Protein AF-A0A124GB48-F1 (afdb_monomer)

Solvent-accessible surface area (backbone atoms only — not comparable to full-atom values): 5199 Å² total; per-residue (Å²): 134,86,78,79,84,82,71,72,60,52,72,71,55,26,42,55,53,18,56,74,74,38,91,47,66,69,60,19,13,49,47,20,14,64,58,57,74,49,64,42,80,76,32,42,68,51,41,58,58,50,67,73,47,56,66,50,74,48,101,89,46,83,43,85,51,81,81,76,80,81,80,73,84,51,70,67,59,61,57,66,74,73,114

Radius of gyration: 19.72 Å; Cα contacts (8 Å, |Δi|>4): 64; chains: 1; bounding box: 41×50×48 Å

Structure (mmCIF, N/CA/C/O backbone):
data_AF-A0A124GB48-F1
#
_entry.id   AF-A0A124GB48-F1
#
loop_
_atom_site.group_PDB
_atom_site.id
_atom_site.type_symbol
_atom_site.label_atom_id
_atom_site.label_alt_id
_atom_site.label_comp_id
_atom_site.label_asym_id
_atom_site.label_entity_id
_atom_site.label_seq_id
_atom_site.pdbx_PDB_ins_code
_atom_site.Cartn_x
_atom_site.Cartn_y
_atom_site.Cartn_z
_atom_site.occupancy
_atom_site.B_iso_or_equiv
_atom_site.auth_seq_id
_atom_site.auth_comp_id
_atom_site.auth_asym_id
_atom_site.auth_atom_id
_atom_site.pdbx_PDB_model_num
ATOM 1 N N . MET A 1 1 ? -12.241 30.699 9.835 1.00 67.06 1 MET A N 1
ATOM 2 C CA . MET A 1 1 ? -11.411 29.476 9.889 1.00 67.06 1 MET A CA 1
ATOM 3 C C . MET A 1 1 ? -11.464 28.818 8.522 1.00 67.06 1 MET A C 1
ATOM 5 O O . MET A 1 1 ? -12.561 28.528 8.064 1.00 67.06 1 MET A O 1
ATOM 9 N N . LEU A 1 2 ? -10.330 28.658 7.838 1.00 70.19 2 LEU A N 1
ATOM 10 C CA . LEU A 1 2 ? -10.285 27.916 6.575 1.00 70.19 2 LEU A CA 1
ATOM 11 C C . LEU A 1 2 ? -10.328 26.423 6.911 1.00 70.19 2 LEU A C 1
ATOM 13 O O . LEU A 1 2 ? -9.475 25.945 7.655 1.00 70.19 2 LEU A O 1
ATOM 17 N N . ARG A 1 3 ? -11.332 25.698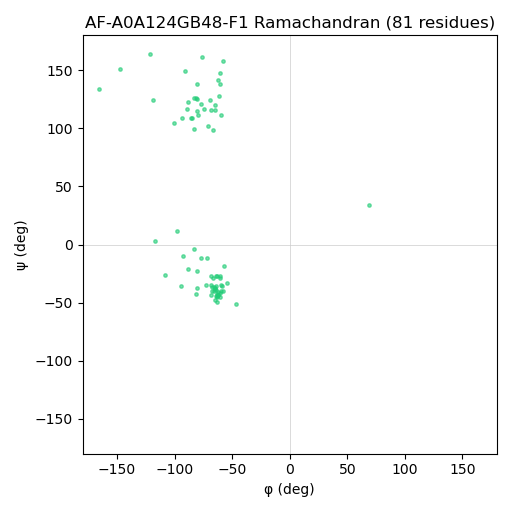 6.410 1.00 76.75 3 ARG A N 1
ATOM 18 C CA . ARG A 1 3 ? -11.333 24.234 6.455 1.00 76.75 3 ARG A CA 1
ATOM 19 C C . ARG A 1 3 ? -10.455 23.761 5.292 1.00 76.75 3 ARG A C 1
ATOM 21 O O . ARG A 1 3 ? -10.824 24.040 4.150 1.00 76.75 3 ARG A O 1
ATOM 28 N N . PRO A 1 4 ? -9.305 23.112 5.542 1.00 70.62 4 PRO A N 1
ATOM 29 C CA . PRO A 1 4 ? -8.505 22.570 4.459 1.00 70.62 4 PRO A CA 1
ATOM 30 C C . PRO A 1 4 ? -9.338 21.538 3.703 1.00 70.62 4 PRO A C 1
ATOM 32 O O . PRO A 1 4 ? -10.097 20.769 4.301 1.00 70.62 4 PRO A O 1
ATOM 35 N N . ARG A 1 5 ? -9.236 21.566 2.376 1.00 75.31 5 ARG A N 1
ATOM 36 C CA . ARG A 1 5 ? -9.861 20.553 1.538 1.00 75.31 5 ARG A CA 1
ATOM 37 C C . ARG A 1 5 ? -9.117 19.243 1.783 1.00 75.31 5 ARG A C 1
ATOM 39 O O . ARG A 1 5 ? -7.913 19.178 1.561 1.00 75.31 5 ARG A O 1
ATOM 46 N N . VAL A 1 6 ? -9.821 18.257 2.332 1.00 76.88 6 VAL A N 1
ATOM 47 C CA . VAL A 1 6 ? -9.268 16.921 2.561 1.00 76.88 6 VAL A CA 1
ATOM 48 C C . VAL A 1 6 ? -9.403 16.171 1.248 1.00 76.88 6 VAL A C 1
ATOM 50 O O . VAL A 1 6 ? -10.492 15.725 0.895 1.00 76.88 6 VAL A O 1
ATOM 53 N N . GLU A 1 7 ? -8.310 16.115 0.499 1.00 77.75 7 GLU A N 1
ATOM 54 C CA . GLU A 1 7 ? -8.193 15.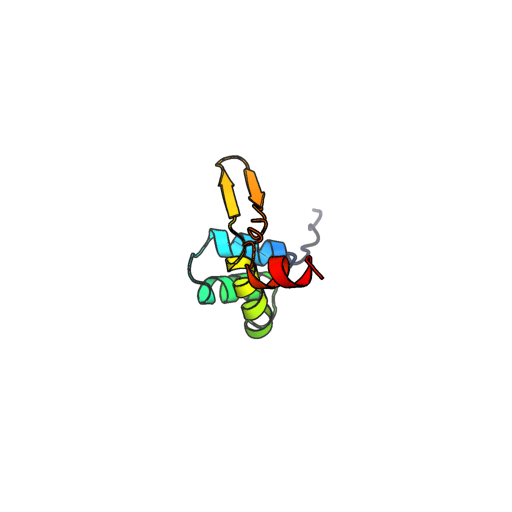200 -0.629 1.00 77.75 7 GLU A CA 1
ATOM 55 C C . GLU A 1 7 ? -7.825 13.821 -0.072 1.00 77.75 7 GLU A C 1
ATOM 57 O O . GLU A 1 7 ? -7.027 13.714 0.865 1.00 77.75 7 GLU A O 1
ATOM 62 N N . LEU A 1 8 ? -8.449 12.772 -0.609 1.00 82.88 8 LEU A N 1
ATOM 63 C CA . LEU A 1 8 ? -8.065 11.401 -0.283 1.00 82.88 8 LEU A CA 1
ATOM 64 C C . LEU A 1 8 ? -6.602 11.181 -0.706 1.00 82.88 8 LEU A C 1
ATOM 66 O O . LEU A 1 8 ? -6.167 11.789 -1.692 1.00 82.88 8 LEU A O 1
ATOM 70 N N . PRO A 1 9 ? -5.834 10.342 0.016 1.00 86.50 9 PRO A N 1
ATOM 71 C CA . PRO A 1 9 ? -4.482 10.007 -0.408 1.00 86.50 9 PRO A CA 1
ATOM 72 C C . PRO A 1 9 ? -4.507 9.4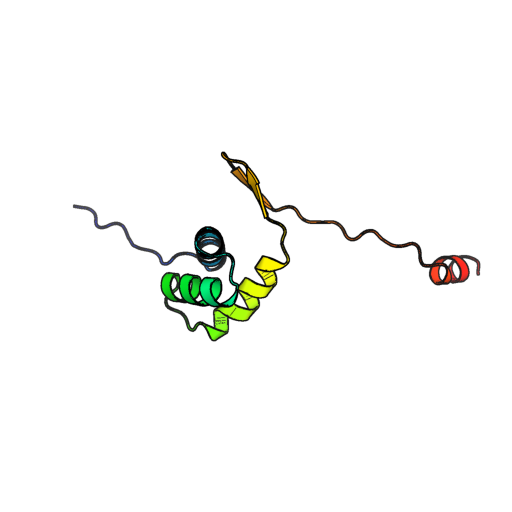00 -1.811 1.00 86.50 9 PRO A C 1
ATOM 74 O O . PRO A 1 9 ? -5.527 8.883 -2.269 1.00 86.50 9 PRO A O 1
ATOM 77 N N . THR A 1 10 ? -3.381 9.448 -2.512 1.00 90.12 10 THR A N 1
ATOM 78 C CA . THR A 1 10 ? -3.231 8.632 -3.716 1.00 90.12 10 THR A CA 1
ATOM 79 C C . THR A 1 10 ? -2.973 7.175 -3.340 1.00 90.12 10 THR A C 1
ATOM 81 O O . THR A 1 10 ? -2.543 6.844 -2.236 1.00 90.12 10 THR A O 1
ATOM 84 N N . LEU A 1 11 ? -3.198 6.280 -4.296 1.00 88.06 11 LEU A N 1
ATOM 85 C CA . LEU A 1 11 ? -3.041 4.844 -4.097 1.00 88.06 11 LEU A CA 1
ATOM 86 C C . LEU A 1 11 ? -1.606 4.446 -3.714 1.00 88.06 11 LEU A C 1
ATOM 88 O O . LEU A 1 11 ? -1.414 3.629 -2.818 1.00 88.06 11 LEU A O 1
ATOM 92 N N . ASP A 1 12 ? -0.600 5.049 -4.352 1.00 87.88 12 ASP A N 1
ATOM 93 C CA . ASP A 1 12 ? 0.811 4.794 -4.035 1.00 87.88 12 ASP A CA 1
ATOM 94 C C . ASP A 1 12 ? 1.178 5.311 -2.630 1.00 87.88 12 ASP A C 1
ATOM 96 O O . ASP A 1 12 ? 1.933 4.656 -1.907 1.00 87.88 12 ASP A O 1
ATOM 100 N N . GLU A 1 13 ? 0.616 6.446 -2.205 1.00 88.75 13 GLU A N 1
ATOM 101 C CA . GLU A 1 13 ? 0.809 6.985 -0.852 1.00 88.75 13 GLU A CA 1
ATOM 102 C C . GLU A 1 13 ? 0.141 6.102 0.205 1.00 88.75 13 GLU A C 1
ATOM 104 O O . GLU A 1 13 ? 0.762 5.794 1.222 1.00 88.75 13 GLU A O 1
ATOM 109 N N . ALA A 1 14 ? -1.084 5.635 -0.052 1.00 94.00 14 ALA A N 1
ATOM 110 C CA . ALA A 1 14 ? -1.803 4.730 0.838 1.00 94.00 14 ALA A CA 1
ATOM 111 C C . ALA A 1 14 ? -1.071 3.388 1.003 1.00 94.00 14 ALA A C 1
ATOM 113 O O . ALA A 1 14 ? -0.924 2.907 2.126 1.00 94.00 14 ALA A O 1
ATOM 114 N N . ILE A 1 15 ? -0.550 2.811 -0.088 1.00 91.25 15 ILE A N 1
ATOM 115 C CA . ILE A 1 15 ? 0.261 1.582 -0.047 1.00 91.25 15 ILE A CA 1
ATOM 116 C C . ILE A 1 15 ? 1.558 1.815 0.734 1.00 91.25 15 ILE A C 1
ATOM 118 O O . ILE A 1 15 ? 1.918 0.997 1.577 1.00 91.25 15 ILE A O 1
ATOM 122 N N . THR A 1 16 ? 2.241 2.938 0.499 1.00 91.56 16 THR A N 1
ATOM 123 C CA . THR A 1 16 ? 3.487 3.275 1.209 1.00 91.56 16 THR A CA 1
ATOM 124 C C . THR A 1 16 ? 3.247 3.450 2.710 1.00 91.56 16 THR A C 1
ATOM 126 O O . THR A 1 16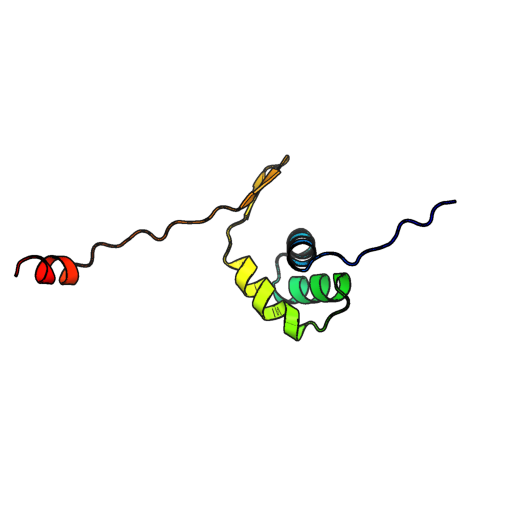 ? 4.020 2.947 3.524 1.00 91.56 16 THR A O 1
ATOM 129 N N . ALA A 1 17 ? 2.163 4.129 3.091 1.00 92.44 17 ALA A N 1
ATOM 130 C CA . ALA A 1 17 ? 1.774 4.290 4.488 1.00 92.44 17 ALA A CA 1
ATOM 131 C C . ALA A 1 17 ? 1.437 2.941 5.139 1.00 92.44 17 ALA A C 1
ATOM 133 O O . ALA A 1 17 ? 1.911 2.658 6.236 1.00 92.44 17 ALA A O 1
ATOM 134 N N . ALA A 1 18 ? 0.678 2.086 4.448 1.00 94.69 18 ALA A N 1
ATOM 135 C CA . ALA A 1 18 ? 0.312 0.760 4.934 1.00 94.69 18 ALA A CA 1
ATOM 136 C C . ALA A 1 18 ? 1.532 -0.153 5.144 1.00 94.69 18 ALA A C 1
ATOM 138 O O . ALA A 1 18 ? 1.623 -0.828 6.167 1.00 94.69 18 ALA A O 1
ATOM 139 N N . GLN A 1 19 ? 2.508 -0.117 4.231 1.00 91.31 19 GLN A N 1
ATOM 140 C CA . 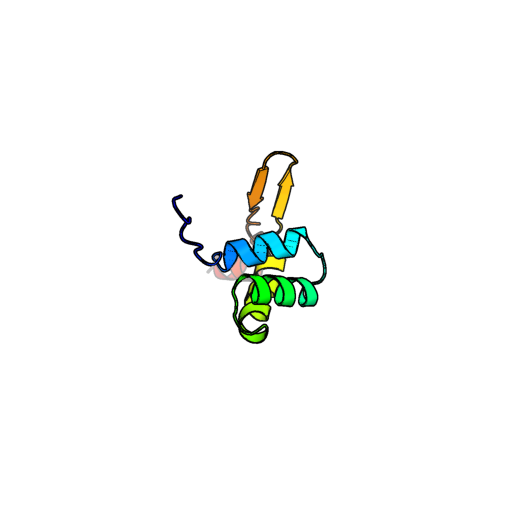GLN A 1 19 ? 3.785 -0.832 4.368 1.00 91.31 19 GLN A CA 1
ATOM 141 C C . GLN A 1 19 ? 4.618 -0.361 5.565 1.00 91.31 19 GLN A C 1
ATOM 143 O O . GLN A 1 19 ? 5.406 -1.127 6.105 1.00 91.31 19 GLN A O 1
ATOM 148 N N . GLY A 1 20 ? 4.457 0.895 5.990 1.00 89.56 20 GLY A N 1
ATOM 149 C CA . GLY A 1 20 ? 5.086 1.407 7.207 1.00 89.56 20 GLY A CA 1
ATOM 150 C C . GLY A 1 20 ? 4.404 0.956 8.503 1.00 89.56 20 GLY A C 1
ATOM 151 O O . GLY A 1 20 ? 4.967 1.167 9.574 1.00 89.56 20 GLY A O 1
ATOM 152 N N . LEU A 1 21 ? 3.203 0.372 8.419 1.00 92.06 21 LEU A N 1
ATOM 153 C CA . LEU A 1 21 ? 2.383 -0.024 9.569 1.00 92.06 21 LEU A CA 1
ATOM 154 C C . LEU A 1 21 ? 2.305 -1.543 9.770 1.00 92.06 21 LEU A C 1
ATOM 156 O O . LEU A 1 21 ? 2.104 -1.980 10.901 1.00 92.06 21 LEU A O 1
ATOM 160 N N . SER A 1 22 ? 2.463 -2.341 8.711 1.00 92.94 22 SER A N 1
ATOM 161 C CA . SER A 1 22 ? 2.464 -3.808 8.781 1.00 92.94 22 SER A CA 1
ATOM 162 C C . SER A 1 22 ? 3.397 -4.412 7.732 1.00 92.94 22 SER A C 1
ATOM 164 O O . SER A 1 22 ? 3.565 -3.849 6.652 1.00 92.94 22 SER A O 1
ATOM 166 N N . ASP A 1 23 ? 3.952 -5.589 8.028 1.00 89.50 23 ASP A N 1
ATOM 167 C CA . ASP A 1 23 ? 4.747 -6.411 7.104 1.00 89.50 23 ASP A CA 1
ATOM 168 C C . ASP A 1 23 ? 3.897 -7.452 6.346 1.00 89.50 23 ASP A C 1
ATOM 170 O O . ASP A 1 23 ? 4.383 -8.090 5.408 1.00 89.50 23 ASP A O 1
ATOM 174 N N . LEU A 1 24 ? 2.630 -7.642 6.740 1.00 92.38 24 LEU A N 1
ATOM 175 C CA . LEU A 1 24 ? 1.734 -8.636 6.149 1.00 92.38 24 LEU A CA 1
ATOM 176 C C . LEU A 1 24 ? 0.981 -8.045 4.942 1.00 92.38 24 LEU A C 1
ATOM 178 O O . LEU A 1 24 ? 0.264 -7.055 5.099 1.00 92.38 24 LEU A O 1
ATOM 182 N N . PRO A 1 25 ? 1.088 -8.634 3.733 1.00 90.81 25 PRO A N 1
ATOM 183 C CA . PRO A 1 25 ? 0.461 -8.087 2.525 1.00 90.81 25 PRO A CA 1
ATOM 184 C C . PRO A 1 25 ? -1.063 -7.952 2.612 1.00 90.81 25 PRO A C 1
ATOM 186 O O . PRO A 1 25 ? -1.633 -7.020 2.045 1.00 90.81 25 PRO A O 1
ATOM 189 N N . GLU A 1 26 ? -1.728 -8.883 3.295 1.00 93.56 26 GLU A N 1
ATOM 190 C CA . GLU A 1 26 ? -3.173 -8.851 3.515 1.00 93.56 26 GLU A CA 1
ATOM 191 C C . GLU A 1 26 ? -3.577 -7.648 4.384 1.00 93.56 26 GLU A C 1
ATOM 193 O O . GLU A 1 26 ? -4.439 -6.868 3.984 1.00 93.56 26 GLU A O 1
ATOM 198 N N . GLU A 1 27 ? -2.887 -7.424 5.505 1.00 95.56 27 GLU A N 1
ATOM 199 C CA . GLU A 1 27 ? -3.135 -6.276 6.390 1.00 95.56 27 GLU A CA 1
ATOM 200 C C . GLU A 1 27 ? -2.805 -4.945 5.703 1.00 95.56 27 GLU A C 1
ATOM 202 O O . GLU A 1 27 ? -3.558 -3.976 5.805 1.00 95.56 27 GLU A O 1
ATOM 207 N N . GLN A 1 28 ? -1.712 -4.894 4.935 1.00 95.62 28 GLN A N 1
ATOM 208 C CA . GLN A 1 28 ? -1.354 -3.715 4.143 1.00 95.62 28 GLN A CA 1
ATOM 209 C C . GLN A 1 28 ? -2.467 -3.339 3.152 1.00 95.62 28 GLN A C 1
ATOM 211 O O . GLN A 1 28 ? -2.760 -2.155 2.965 1.00 95.62 28 GLN A O 1
ATOM 216 N N . ALA A 1 29 ? -3.102 -4.330 2.519 1.00 95.88 29 ALA A N 1
ATOM 217 C CA . ALA A 1 29 ? -4.197 -4.095 1.584 1.00 95.88 29 ALA A CA 1
ATOM 218 C C . ALA A 1 29 ? -5.451 -3.555 2.281 1.00 95.88 29 ALA A C 1
ATOM 220 O O . ALA A 1 29 ? -6.079 -2.636 1.755 1.00 95.88 29 ALA A O 1
ATOM 221 N N . GLU A 1 30 ? -5.787 -4.063 3.466 1.00 97.12 30 GLU A N 1
ATOM 222 C CA . GLU A 1 30 ? -6.901 -3.551 4.272 1.00 97.12 30 GLU A CA 1
ATOM 223 C C . GLU A 1 30 ? -6.670 -2.102 4.717 1.00 97.12 30 GLU A C 1
ATOM 225 O O . GLU A 1 30 ? -7.553 -1.253 4.577 1.00 97.12 30 GLU A O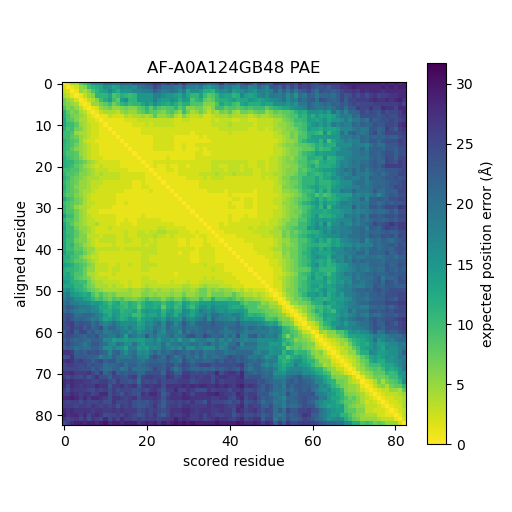 1
ATOM 230 N N . ILE A 1 31 ? -5.465 -1.787 5.197 1.00 96.12 31 ILE A N 1
ATOM 231 C CA . ILE A 1 31 ? -5.100 -0.433 5.633 1.00 96.12 31 ILE A CA 1
ATOM 232 C C . ILE A 1 31 ? -5.159 0.545 4.454 1.00 96.12 31 ILE A C 1
ATOM 234 O O . ILE A 1 31 ? -5.794 1.596 4.553 1.00 96.12 31 ILE A O 1
ATOM 238 N N . ALA A 1 32 ? -4.540 0.203 3.321 1.00 95.50 32 ALA A N 1
ATOM 239 C CA . ALA A 1 32 ? -4.533 1.064 2.141 1.00 95.50 32 ALA A CA 1
ATOM 240 C C . ALA A 1 32 ? -5.944 1.259 1.552 1.00 95.50 32 ALA A C 1
ATOM 242 O O . ALA A 1 32 ? -6.295 2.370 1.157 1.00 95.50 32 ALA A O 1
ATOM 243 N N . ALA A 1 33 ? -6.781 0.219 1.551 1.00 95.50 33 ALA A N 1
ATOM 244 C CA . ALA A 1 33 ? -8.180 0.310 1.135 1.00 95.50 33 ALA A CA 1
ATOM 245 C C . ALA A 1 33 ? -8.991 1.265 2.025 1.00 95.50 33 ALA A C 1
ATOM 247 O O . ALA A 1 33 ? -9.714 2.119 1.507 1.00 95.50 33 ALA A O 1
ATOM 248 N N . ASN A 1 34 ? -8.806 1.189 3.347 1.00 95.31 34 ASN A N 1
ATOM 249 C CA . ASN A 1 34 ? -9.449 2.090 4.306 1.00 95.31 34 ASN A CA 1
ATOM 250 C C . ASN A 1 34 ? -9.002 3.548 4.137 1.00 95.31 34 ASN A C 1
ATOM 252 O O . ASN A 1 34 ? -9.829 4.453 4.224 1.00 95.31 34 ASN A O 1
ATOM 256 N N . LEU A 1 35 ? -7.715 3.784 3.858 1.00 93.38 35 LEU A N 1
ATOM 257 C CA . LEU A 1 35 ? -7.182 5.125 3.588 1.00 93.38 35 LEU A CA 1
ATOM 258 C C . LEU A 1 35 ? -7.777 5.745 2.313 1.00 93.38 35 LEU A C 1
ATOM 260 O O . LEU A 1 35 ? -8.010 6.951 2.262 1.00 93.38 35 LEU A O 1
ATOM 264 N N . MET A 1 36 ? -8.028 4.921 1.298 1.00 93.12 36 MET A N 1
ATOM 265 C CA . MET A 1 36 ? -8.544 5.335 -0.010 1.00 93.12 36 MET A CA 1
ATOM 266 C C . MET A 1 36 ? -10.076 5.374 -0.092 1.00 93.12 36 MET A C 1
ATOM 268 O O . MET A 1 36 ? -10.621 6.006 -0.994 1.00 93.12 36 MET A O 1
ATOM 272 N N . GLY A 1 37 ? -10.775 4.666 0.797 1.00 92.81 37 GLY A N 1
ATOM 273 C CA . GLY A 1 37 ? -12.222 4.463 0.703 1.00 92.81 37 GLY A CA 1
ATOM 274 C C . GLY A 1 37 ? -12.639 3.577 -0.478 1.00 92.81 37 GLY A C 1
ATOM 275 O O . GLY A 1 37 ? -13.691 3.808 -1.071 1.00 92.81 37 GLY A O 1
ATOM 276 N N . VAL A 1 38 ? -11.817 2.586 -0.843 1.00 93.38 38 VAL A N 1
ATOM 277 C CA . VAL A 1 38 ? -12.064 1.664 -1.972 1.00 93.38 38 VAL A CA 1
ATOM 278 C C . VAL A 1 38 ? -12.106 0.203 -1.502 1.00 93.38 38 VAL A C 1
ATOM 280 O O . VAL A 1 38 ? -11.648 -0.093 -0.399 1.00 93.38 38 VAL A O 1
ATOM 283 N N . PRO A 1 39 ? -12.637 -0.738 -2.303 1.00 95.94 39 PRO A N 1
ATOM 284 C CA . PRO A 1 39 ? -12.637 -2.157 -1.956 1.00 95.94 39 PRO A CA 1
ATOM 285 C C . PRO A 1 39 ? -11.226 -2.745 -1.821 1.00 95.94 39 PRO A C 1
ATOM 287 O O . PRO A 1 39 ? -10.342 -2.480 -2.634 1.00 95.94 39 PRO A O 1
ATOM 290 N N . VAL A 1 40 ? -11.036 -3.641 -0.846 1.00 95.69 40 VAL A N 1
ATOM 291 C CA . VAL A 1 40 ? -9.756 -4.344 -0.622 1.00 95.69 40 VAL A CA 1
ATOM 292 C C . VAL A 1 40 ? -9.318 -5.140 -1.858 1.00 95.69 40 VAL A C 1
ATOM 294 O O . VAL A 1 40 ? -8.131 -5.173 -2.182 1.00 95.69 40 VAL A O 1
ATOM 297 N N . SER A 1 41 ? -10.267 -5.722 -2.601 1.00 94.75 41 SER A N 1
ATOM 298 C CA . SER A 1 41 ? -10.006 -6.475 -3.839 1.00 94.75 41 SER A CA 1
ATOM 299 C C . SER A 1 41 ? -9.218 -5.683 -4.880 1.00 94.75 41 SER A C 1
ATOM 301 O O . SER A 1 41 ? -8.402 -6.260 -5.598 1.00 94.75 41 SER A O 1
ATOM 303 N N . ASP A 1 42 ? -9.434 -4.370 -4.934 1.00 92.38 42 ASP A N 1
ATOM 304 C CA . ASP A 1 42 ? -8.825 -3.491 -5.930 1.00 92.38 42 ASP A CA 1
ATOM 305 C C . ASP A 1 42 ? -7.382 -3.138 -5.534 1.00 92.38 42 ASP A C 1
ATOM 307 O O . ASP A 1 42 ? -6.545 -2.841 -6.387 1.00 92.38 42 ASP A O 1
ATOM 311 N N . VAL A 1 43 ? -7.065 -3.243 -4.239 1.00 93.19 43 VAL A N 1
ATOM 312 C CA . VAL A 1 43 ? -5.782 -2.863 -3.630 1.00 93.19 43 VAL A CA 1
ATOM 313 C C . VAL A 1 43 ? -4.816 -4.046 -3.510 1.00 93.19 43 VAL A C 1
ATOM 315 O O . VAL A 1 43 ? -3.615 -3.888 -3.738 1.00 93.19 43 VAL A O 1
ATOM 318 N N . VAL A 1 44 ? -5.315 -5.258 -3.242 1.00 92.69 44 VAL A N 1
ATOM 319 C CA . VAL A 1 44 ? -4.515 -6.501 -3.147 1.00 92.69 44 VAL A CA 1
ATOM 320 C C . VAL A 1 44 ? -3.512 -6.700 -4.299 1.00 92.69 44 VAL A C 1
ATOM 322 O O . VAL A 1 44 ? -2.331 -6.942 -4.019 1.00 92.69 44 VAL A O 1
ATOM 325 N N . PRO A 1 45 ? -3.893 -6.614 -5.593 1.00 92.00 45 PRO A N 1
ATOM 326 C CA . PRO A 1 45 ? -2.937 -6.820 -6.686 1.00 92.00 45 PRO A CA 1
ATOM 327 C C . PRO A 1 45 ? -1.823 -5.763 -6.706 1.00 92.00 45 PRO A C 1
ATOM 329 O O . PRO A 1 45 ? -0.708 -6.036 -7.159 1.00 92.00 45 PRO A O 1
ATOM 332 N N . LEU A 1 46 ? -2.101 -4.567 -6.194 1.00 89.25 46 LEU A N 1
ATOM 333 C CA . LEU A 1 46 ? -1.175 -3.441 -6.175 1.00 89.25 46 LEU A CA 1
ATOM 334 C C . LEU A 1 46 ? -0.182 -3.551 -5.023 1.00 89.25 46 LEU A C 1
ATOM 336 O O . LEU A 1 46 ? 1.015 -3.370 -5.243 1.00 89.25 46 LEU A O 1
ATOM 340 N N . VAL A 1 47 ? -0.647 -3.941 -3.836 1.00 89.81 47 VAL A N 1
ATOM 341 C CA . VAL A 1 47 ? 0.215 -4.231 -2.680 1.00 89.81 47 VAL A CA 1
ATOM 342 C C . VAL A 1 47 ? 1.178 -5.368 -3.004 1.00 89.81 47 VAL A C 1
ATOM 344 O O . VAL A 1 47 ? 2.384 -5.233 -2.810 1.00 89.81 47 VAL A O 1
ATOM 347 N N . ARG A 1 48 ? 0.691 -6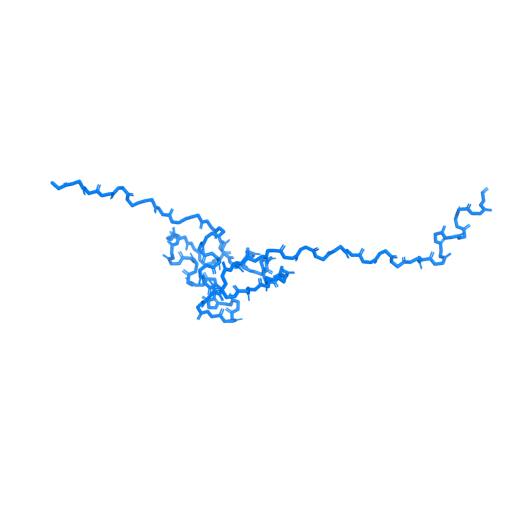.453 -3.619 1.00 88.81 48 ARG A N 1
ATOM 348 C CA . ARG A 1 48 ? 1.552 -7.561 -4.075 1.00 88.81 48 ARG A CA 1
ATOM 349 C C . ARG A 1 48 ? 2.605 -7.107 -5.083 1.00 88.81 48 ARG A C 1
ATOM 351 O O . ARG A 1 48 ? 3.759 -7.528 -5.022 1.00 88.81 48 ARG A O 1
ATOM 358 N N . LYS A 1 49 ? 2.232 -6.221 -6.008 1.00 87.19 49 LYS A N 1
ATOM 359 C CA . LYS A 1 49 ? 3.174 -5.622 -6.963 1.00 87.19 49 LYS A CA 1
ATOM 360 C C . LYS A 1 49 ? 4.203 -4.727 -6.265 1.00 87.19 49 LYS A C 1
ATOM 362 O O . LYS A 1 49 ? 5.360 -4.710 -6.684 1.00 87.19 49 LYS A O 1
ATOM 367 N N . ALA A 1 50 ? 3.799 -4.001 -5.226 1.00 84.44 50 ALA A N 1
ATOM 368 C CA . ALA A 1 50 ? 4.671 -3.138 -4.439 1.00 84.44 50 ALA A CA 1
ATOM 369 C C . ALA A 1 50 ? 5.629 -3.935 -3.540 1.00 84.44 50 ALA A C 1
ATOM 371 O O . ALA A 1 50 ? 6.786 -3.548 -3.435 1.00 84.44 50 ALA A O 1
ATOM 372 N N . ALA A 1 51 ? 5.212 -5.079 -2.989 1.00 78.00 51 ALA A N 1
ATOM 373 C CA . ALA A 1 51 ? 6.061 -5.966 -2.184 1.00 78.00 51 ALA A CA 1
ATOM 374 C C . ALA A 1 51 ? 7.281 -6.502 -2.961 1.00 78.00 51 ALA A C 1
ATOM 376 O O . ALA A 1 51 ? 8.351 -6.720 -2.397 1.00 78.00 51 ALA A O 1
ATOM 377 N N . ASN A 1 52 ? 7.161 -6.643 -4.285 1.00 72.69 52 ASN A N 1
ATOM 378 C CA . ASN A 1 52 ? 8.281 -7.017 -5.157 1.00 72.69 52 ASN A CA 1
ATOM 379 C C . ASN A 1 52 ? 9.326 -5.898 -5.332 1.00 72.69 52 ASN A C 1
ATOM 381 O O . ASN A 1 52 ? 10.402 -6.136 -5.888 1.00 72.69 52 ASN A O 1
ATOM 385 N N . ARG A 1 53 ? 9.026 -4.666 -4.904 1.00 70.50 53 ARG A N 1
ATOM 386 C CA . ARG A 1 53 ? 9.984 -3.559 -4.884 1.00 70.50 53 ARG A CA 1
ATOM 387 C C . ARG A 1 53 ? 10.711 -3.587 -3.545 1.00 70.50 53 ARG A C 1
ATOM 389 O O . ARG A 1 53 ? 10.114 -3.372 -2.501 1.00 70.50 53 ARG A O 1
ATOM 396 N N . THR A 1 54 ? 12.023 -3.809 -3.567 1.00 60.41 54 THR A N 1
ATOM 397 C CA . THR A 1 54 ? 12.843 -3.625 -2.365 1.00 60.41 54 THR A CA 1
ATOM 398 C C . THR A 1 54 ? 12.939 -2.128 -2.066 1.00 60.41 54 THR A C 1
ATOM 400 O O . THR A 1 54 ? 13.684 -1.403 -2.729 1.00 60.41 54 THR A O 1
ATOM 403 N N . MET A 1 55 ? 12.175 -1.650 -1.087 1.00 60.31 55 MET A N 1
ATOM 404 C CA . MET A 1 55 ? 12.378 -0.321 -0.518 1.00 60.31 55 MET A CA 1
ATOM 405 C C . MET A 1 55 ? 13.501 -0.382 0.511 1.00 60.31 55 MET A C 1
ATOM 407 O O . MET A 1 55 ? 13.477 -1.204 1.423 1.00 60.31 55 MET A O 1
ATOM 411 N N . VAL A 1 56 ? 14.504 0.481 0.354 1.00 59.31 56 VAL A N 1
ATOM 412 C CA . VAL A 1 56 ? 15.525 0.694 1.382 1.00 59.31 56 VAL A CA 1
ATOM 413 C C . VAL A 1 56 ? 15.152 1.979 2.106 1.00 59.31 56 VAL A C 1
ATOM 415 O O . VAL A 1 56 ? 15.315 3.080 1.573 1.00 59.31 56 VAL A O 1
ATOM 418 N N . THR A 1 57 ? 14.610 1.835 3.312 1.00 54.06 57 THR A N 1
ATOM 419 C CA . THR A 1 57 ? 14.307 2.966 4.189 1.00 54.06 57 THR A CA 1
ATOM 420 C C . THR A 1 57 ? 15.57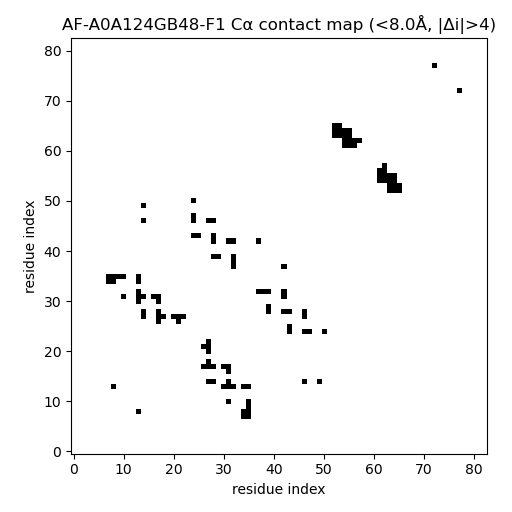0 3.327 4.960 1.00 54.06 57 THR A C 1
ATOM 422 O O . THR A 1 57 ? 16.015 2.588 5.833 1.00 54.06 57 THR A O 1
ATOM 425 N N . THR A 1 58 ? 16.178 4.462 4.618 1.00 55.88 58 THR A N 1
ATOM 426 C CA . THR A 1 58 ? 17.212 5.088 5.456 1.00 55.88 58 THR A CA 1
ATOM 427 C C . THR A 1 58 ? 16.529 6.074 6.411 1.00 55.88 58 THR A C 1
ATOM 429 O O . THR A 1 58 ? 15.507 6.646 6.031 1.00 55.88 58 THR A O 1
ATOM 432 N N . PRO A 1 59 ? 17.054 6.320 7.626 1.00 62.62 59 PRO A N 1
ATOM 433 C CA . PRO A 1 59 ? 16.358 7.085 8.673 1.00 62.62 59 PRO A CA 1
ATOM 434 C C . PRO A 1 59 ? 15.924 8.508 8.274 1.00 62.62 59 PRO A C 1
ATOM 436 O O . PRO A 1 59 ? 15.034 9.057 8.906 1.00 62.62 59 PRO A O 1
ATOM 439 N N . ASN A 1 60 ? 16.496 9.086 7.212 1.00 65.69 60 ASN A N 1
ATOM 440 C CA . ASN A 1 60 ? 16.123 10.409 6.698 1.00 65.69 60 ASN A CA 1
ATOM 441 C C . ASN A 1 60 ? 15.545 10.394 5.268 1.00 65.69 60 ASN A C 1
ATOM 443 O O . ASN A 1 60 ? 15.297 11.464 4.710 1.00 65.69 60 ASN A O 1
ATOM 447 N N . ARG A 1 61 ? 15.368 9.224 4.628 1.00 53.03 61 ARG A N 1
ATOM 448 C CA . ARG A 1 61 ? 14.840 9.137 3.253 1.00 53.03 61 ARG A CA 1
ATOM 449 C C . ARG A 1 61 ? 14.405 7.720 2.864 1.00 53.03 61 ARG A C 1
ATOM 451 O O . ARG A 1 61 ? 15.176 6.768 3.001 1.00 53.03 61 ARG A O 1
ATOM 458 N N . ALA A 1 62 ? 13.221 7.602 2.265 1.00 54.38 62 ALA A N 1
ATOM 459 C CA . ALA A 1 62 ? 12.813 6.405 1.534 1.00 54.38 62 ALA A CA 1
ATOM 460 C C . ALA A 1 62 ? 13.426 6.421 0.122 1.00 54.38 62 ALA A C 1
ATOM 462 O O . ALA A 1 62 ? 13.267 7.398 -0.616 1.00 54.38 62 ALA A O 1
ATOM 463 N N . VAL A 1 63 ? 14.151 5.362 -0.256 1.00 64.81 63 VAL A N 1
ATOM 464 C CA . VAL A 1 63 ? 14.755 5.216 -1.590 1.00 64.81 63 VAL A CA 1
ATOM 465 C C . VAL A 1 63 ? 14.178 3.974 -2.271 1.00 64.81 63 VAL A C 1
ATOM 467 O O . VAL A 1 63 ? 14.260 2.864 -1.742 1.00 64.81 63 VAL A O 1
ATOM 470 N N . VAL A 1 64 ? 13.606 4.151 -3.466 1.00 67.19 64 VAL A N 1
ATOM 471 C CA . VAL A 1 64 ? 13.134 3.039 -4.306 1.00 67.19 64 VAL A CA 1
ATOM 472 C C . VAL A 1 64 ? 14.336 2.423 -5.022 1.00 67.19 64 VAL A C 1
ATOM 474 O O . VAL A 1 64 ? 14.923 3.052 -5.903 1.00 67.19 64 VAL A O 1
ATOM 477 N N . VAL A 1 65 ? 14.709 1.190 -4.666 1.00 69.19 65 VAL A N 1
ATOM 478 C CA . VAL A 1 65 ? 15.793 0.464 -5.344 1.00 69.19 65 VAL A CA 1
ATOM 479 C C . VAL A 1 65 ? 15.207 -0.412 -6.446 1.00 69.19 65 VAL A C 1
ATOM 481 O O . VAL A 1 65 ? 14.588 -1.445 -6.192 1.00 69.19 65 VAL A O 1
ATOM 484 N N . VAL A 1 66 ? 15.436 -0.027 -7.702 1.00 68.38 66 VAL A N 1
ATOM 485 C CA . VAL A 1 66 ? 15.116 -0.873 -8.859 1.00 68.38 66 VAL A CA 1
ATOM 486 C C . VAL A 1 66 ? 16.288 -1.820 -9.112 1.00 68.38 66 VAL A C 1
ATOM 488 O O . VAL A 1 66 ? 17.348 -1.399 -9.576 1.00 68.38 66 VAL A O 1
ATOM 491 N N . ARG A 1 67 ? 16.121 -3.118 -8.831 1.00 66.25 67 ARG A N 1
ATOM 492 C CA . ARG A 1 67 ? 17.126 -4.125 -9.207 1.00 66.25 67 ARG A CA 1
ATOM 493 C C . ARG A 1 67 ? 17.063 -4.378 -10.714 1.00 66.25 67 ARG A C 1
ATOM 495 O O . ARG A 1 67 ? 16.061 -4.874 -11.223 1.00 66.25 67 ARG A O 1
ATOM 502 N N . ARG A 1 68 ? 18.147 -4.069 -11.433 1.00 71.19 68 ARG A N 1
ATOM 503 C CA . ARG A 1 68 ? 18.310 -4.477 -12.836 1.00 71.19 68 ARG A CA 1
ATOM 504 C C . ARG A 1 68 ? 18.493 -6.001 -12.878 1.00 71.19 68 ARG A C 1
ATOM 506 O O . ARG A 1 68 ? 19.407 -6.492 -12.216 1.00 71.19 68 ARG A O 1
ATOM 513 N N . PRO A 1 69 ? 17.675 -6.759 -13.629 1.00 69.12 69 PRO A N 1
ATOM 514 C CA . PRO A 1 69 ? 17.875 -8.196 -13.754 1.00 69.12 69 PRO A CA 1
ATOM 515 C C . PRO A 1 69 ? 19.240 -8.461 -14.392 1.00 69.12 69 PRO A C 1
ATOM 517 O O . PRO A 1 69 ? 19.573 -7.889 -15.437 1.00 69.12 69 PRO A O 1
ATOM 520 N N . VAL A 1 70 ? 20.043 -9.310 -13.748 1.00 73.25 70 VAL A N 1
ATOM 521 C CA . VAL A 1 70 ? 21.312 -9.772 -14.311 1.00 73.25 70 VAL A CA 1
ATOM 522 C C . VAL A 1 70 ? 20.963 -10.580 -15.552 1.00 73.25 70 VAL A C 1
ATOM 524 O O . VAL A 1 70 ? 20.274 -11.595 -15.471 1.00 73.25 70 VAL A O 1
ATOM 527 N N . ARG A 1 71 ? 21.392 -10.105 -16.723 1.00 75.94 71 ARG A N 1
ATOM 528 C CA . ARG A 1 71 ? 21.296 -10.894 -17.949 1.00 75.94 71 ARG A CA 1
ATOM 529 C C . ARG A 1 71 ? 22.231 -12.087 -17.793 1.00 75.94 71 ARG A C 1
ATOM 531 O O . ARG A 1 71 ? 23.433 -11.950 -17.995 1.00 75.94 71 ARG A O 1
ATOM 538 N N . THR A 1 72 ? 21.691 -13.241 -17.420 1.00 73.38 72 THR A N 1
ATOM 539 C CA . THR A 1 72 ? 22.444 -14.491 -17.478 1.00 73.38 72 THR A CA 1
ATOM 540 C C . THR A 1 72 ? 22.744 -14.776 -18.942 1.00 73.38 72 THR A C 1
ATOM 542 O O . THR A 1 72 ? 21.833 -14.881 -19.766 1.00 73.38 72 THR A O 1
ATOM 545 N N . PHE A 1 73 ? 24.027 -14.858 -19.282 1.00 68.69 73 PHE A N 1
ATOM 546 C CA . PHE A 1 73 ? 24.462 -15.292 -20.600 1.00 68.69 73 PHE A CA 1
ATOM 547 C C . PHE A 1 73 ? 23.937 -16.710 -20.840 1.00 68.69 73 PHE A C 1
ATOM 549 O O . PHE A 1 73 ? 24.351 -17.651 -20.166 1.00 68.69 73 PHE A O 1
ATOM 556 N N . SER A 1 74 ? 22.985 -16.862 -21.764 1.00 74.69 74 SER A N 1
ATOM 557 C CA . SER A 1 74 ? 22.526 -18.192 -22.154 1.00 74.69 74 SER A CA 1
ATOM 558 C C . SER A 1 74 ? 23.498 -18.759 -23.198 1.00 74.69 74 SER A C 1
ATOM 560 O O . SER A 1 74 ? 23.727 -18.106 -24.221 1.00 74.69 74 SER A O 1
ATOM 562 N N . PRO A 1 75 ? 24.066 -19.961 -22.993 1.00 71.06 75 PRO A N 1
ATOM 563 C CA . PRO A 1 75 ? 24.978 -20.564 -23.966 1.00 71.06 75 PRO A CA 1
ATOM 564 C C . PRO A 1 75 ? 24.300 -20.792 -25.328 1.00 71.06 75 PRO A C 1
ATOM 566 O O . PRO A 1 75 ? 24.954 -20.692 -26.360 1.00 71.06 75 PRO A O 1
ATOM 569 N N . ARG A 1 76 ? 22.969 -20.968 -25.349 1.00 71.31 76 ARG A N 1
ATOM 570 C CA . ARG A 1 76 ? 22.169 -21.071 -26.581 1.00 71.31 76 ARG A CA 1
ATOM 571 C C . ARG A 1 76 ? 22.157 -19.789 -27.423 1.00 71.31 76 ARG A C 1
ATOM 573 O O . ARG A 1 76 ? 22.204 -19.875 -28.644 1.00 71.31 76 ARG A O 1
ATOM 580 N N . LEU A 1 77 ? 22.130 -18.605 -26.803 1.00 69.31 77 LEU A N 1
ATOM 581 C CA . LEU A 1 77 ? 22.207 -17.332 -27.538 1.00 69.31 77 LEU A CA 1
ATOM 582 C C . LEU A 1 77 ? 23.595 -17.136 -28.171 1.00 69.31 77 LEU A C 1
ATOM 584 O O . LEU A 1 77 ? 23.704 -16.619 -29.277 1.00 69.31 77 LEU A O 1
ATOM 588 N N . ALA A 1 78 ? 24.647 -17.603 -27.497 1.00 69.75 78 ALA A N 1
ATOM 589 C CA . ALA A 1 78 ? 26.023 -17.543 -27.992 1.00 69.75 78 ALA A CA 1
ATOM 590 C C . ALA A 1 78 ? 26.280 -18.449 -29.203 1.00 69.75 78 ALA A C 1
ATOM 592 O O . ALA A 1 78 ? 27.193 -18.203 -29.990 1.00 69.75 78 ALA A O 1
ATOM 593 N N . GLU A 1 79 ? 25.512 -19.529 -29.315 1.00 72.81 79 GLU A N 1
ATOM 594 C CA . GLU A 1 79 ? 25.559 -20.457 -30.440 1.00 72.81 79 GLU A CA 1
ATOM 595 C C . GLU A 1 79 ? 24.768 -19.911 -31.637 1.00 72.81 79 GLU A C 1
ATOM 597 O O . GLU A 1 79 ? 25.236 -19.986 -32.769 1.00 72.81 79 GLU A O 1
ATOM 602 N N . ALA A 1 80 ? 23.639 -19.238 -31.384 1.00 72.81 80 ALA A N 1
ATOM 603 C CA . ALA A 1 80 ? 22.847 -18.567 -32.416 1.00 72.81 80 ALA A CA 1
ATOM 604 C C . ALA A 1 80 ? 23.561 -17.365 -33.069 1.00 72.81 80 ALA A C 1
ATOM 606 O O . ALA A 1 80 ? 23.312 -17.074 -34.232 1.00 72.81 80 ALA A O 1
ATOM 607 N N . MET A 1 81 ? 24.454 -16.679 -32.346 1.00 71.31 81 MET A N 1
ATOM 608 C CA . MET A 1 81 ? 25.229 -15.537 -32.864 1.00 71.31 81 MET A CA 1
ATOM 609 C C . MET A 1 81 ? 26.495 -15.939 -33.642 1.00 71.31 81 MET A C 1
ATOM 611 O O . MET A 1 81 ? 27.200 -15.069 -34.144 1.00 71.31 81 MET A O 1
ATOM 615 N N . ARG A 1 82 ? 26.818 -17.238 -33.712 1.00 74.06 82 ARG A N 1
ATOM 616 C CA . ARG A 1 82 ? 27.995 -17.780 -34.419 1.00 74.06 82 ARG A CA 1
ATOM 617 C C . ARG A 1 82 ? 27.686 -18.316 -35.823 1.00 74.06 82 ARG A C 1
ATOM 619 O O . ARG A 1 82 ? 28.533 -18.991 -36.406 1.00 74.06 82 ARG A O 1
ATOM 626 N N . ARG A 1 83 ? 26.495 -18.038 -36.348 1.00 60.19 83 ARG A N 1
ATOM 627 C CA . ARG A 1 83 ? 26.018 -18.474 -37.663 1.00 60.19 83 ARG A CA 1
ATOM 628 C C . ARG A 1 83 ? 25.752 -17.269 -38.550 1.00 60.19 83 ARG A C 1
ATOM 630 O O . ARG A 1 83 ? 25.974 -17.414 -39.767 1.00 60.19 83 ARG A O 1
#

pLDDT: mean 80.62, std 12.88, range [53.03, 97.12]

Mean predicted aligned error: 12.23 Å

Sequence (83 aa):
MLRPRVELPTLDEAITAAQGLSDLPEEQAEIAANLMGVPVSDVVPLVRKAANRTMVTTPNRAVVVVRRPVRTFSPRLAEAMRR

Foldseek 3Di:
DDDDDDDQDDLVVLLVVLVVVDPDLLSSLVSSCVSRVHDSVVNSVVNVVVNVFDWDDDVVDIDTDDDDDDPDDDVVVVVVVVD

Nearest PDB structures (foldseek):
  3g2b-assembly1_A-2  TM=6.499E-01  e=2.828E+00  Xanthomonas campestris pv. campestris
  2rn7-assembly1_A  TM=4.634E-01  e=2.650E+00  Shigella flexneri
  5wc9-assemb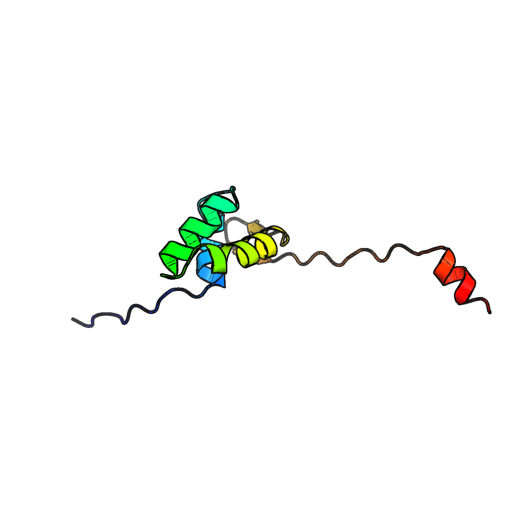ly2_E  TM=5.873E-01  e=5.416E+00  Homo sapiens

Secondary structure (DSSP, 8-state):
------PPPPHHHHHHHHHTT-S-HHHHHHHHHHHHTS-HHHHHHHHHHHHTSEEEEETTEEEEE-PPPP----HHHHHHTT-